Protein AF-A0A7W3JLX9-F1 (afdb_monomer)

pLDDT: mean 70.64, std 18.78, range [35.97, 92.62]

Structure (mmCIF, N/CA/C/O backbone):
data_AF-A0A7W3JLX9-F1
#
_entry.id   AF-A0A7W3JLX9-F1
#
loop_
_atom_site.group_PDB
_atom_site.id
_atom_site.type_symbol
_atom_site.label_atom_id
_atom_site.label_alt_id
_atom_site.label_comp_id
_atom_site.label_asym_id
_atom_site.label_entity_id
_atom_site.label_seq_id
_atom_site.pdbx_PDB_ins_code
_atom_site.Cartn_x
_atom_site.Cartn_y
_atom_site.Cartn_z
_atom_site.occupancy
_atom_site.B_iso_or_equiv
_atom_site.auth_seq_id
_atom_site.auth_comp_id
_atom_site.auth_asym_id
_atom_site.auth_atom_id
_atom_site.pdbx_PDB_model_num
ATOM 1 N N . MET A 1 1 ? -16.531 -46.033 -9.701 1.00 44.78 1 MET A N 1
ATOM 2 C CA . MET A 1 1 ? -15.899 -45.614 -8.432 1.00 44.78 1 MET A CA 1
ATOM 3 C C . MET A 1 1 ? -14.424 -45.360 -8.696 1.00 44.78 1 MET A C 1
ATOM 5 O O . MET A 1 1 ? -13.680 -46.322 -8.802 1.00 44.78 1 MET A O 1
ATOM 9 N N . SER A 1 2 ? -14.016 -44.097 -8.832 1.00 41.66 2 SER A N 1
ATOM 10 C CA . SER A 1 2 ? -12.606 -43.693 -8.756 1.00 41.66 2 SER A CA 1
ATOM 11 C C . SER A 1 2 ? -12.546 -42.277 -8.189 1.00 41.66 2 SER A C 1
ATOM 13 O O . SER A 1 2 ? -13.033 -41.328 -8.796 1.00 41.66 2 SER A O 1
ATOM 15 N N . THR A 1 3 ? -12.028 -42.191 -6.970 1.00 47.50 3 THR A N 1
ATOM 16 C CA . THR A 1 3 ? -11.810 -40.984 -6.175 1.00 47.50 3 THR A CA 1
ATOM 17 C C . THR A 1 3 ? -10.633 -40.203 -6.756 1.00 47.50 3 THR A C 1
ATOM 19 O O . THR A 1 3 ? -9.521 -40.722 -6.783 1.00 47.50 3 THR A O 1
ATOM 22 N N . MET A 1 4 ? -10.857 -38.966 -7.202 1.00 40.47 4 MET A N 1
ATOM 23 C CA . MET A 1 4 ? -9.783 -38.015 -7.508 1.00 40.47 4 MET A CA 1
ATOM 24 C C . MET A 1 4 ? -9.547 -37.167 -6.259 1.00 40.47 4 MET A C 1
ATOM 26 O O . MET A 1 4 ? -10.369 -36.332 -5.886 1.00 40.47 4 MET A O 1
ATOM 30 N N . ALA A 1 5 ? -8.451 -37.473 -5.574 1.00 45.06 5 ALA A N 1
ATOM 31 C CA . ALA A 1 5 ? -7.962 -36.770 -4.403 1.00 45.06 5 ALA A CA 1
ATOM 32 C C . ALA A 1 5 ? -7.170 -35.513 -4.803 1.00 45.06 5 ALA A C 1
ATOM 34 O O . ALA A 1 5 ? -6.448 -35.526 -5.796 1.00 45.06 5 ALA A O 1
ATOM 35 N N . GLY A 1 6 ? -7.231 -34.483 -3.954 1.00 39.34 6 GLY A N 1
ATOM 36 C CA . GLY A 1 6 ? -6.060 -33.643 -3.686 1.00 39.34 6 GLY A CA 1
ATOM 37 C C . GLY A 1 6 ? -5.971 -32.290 -4.389 1.00 39.34 6 GLY A C 1
ATOM 38 O O . GLY A 1 6 ? -4.941 -31.983 -4.976 1.00 39.34 6 GLY A O 1
ATOM 39 N N . GLY A 1 7 ? -6.989 -31.435 -4.261 1.00 39.97 7 GLY A N 1
ATOM 40 C CA . GLY A 1 7 ? -6.837 -29.988 -4.469 1.00 39.97 7 GLY A CA 1
ATOM 41 C C . GLY A 1 7 ? -6.128 -29.334 -3.278 1.00 39.97 7 GLY A C 1
ATOM 42 O O . GLY A 1 7 ? -6.767 -28.662 -2.476 1.00 39.97 7 GLY A O 1
ATOM 43 N N . GLY A 1 8 ? -4.828 -29.591 -3.117 1.00 35.97 8 GLY A N 1
ATOM 44 C CA . GLY A 1 8 ? -3.989 -28.935 -2.113 1.00 35.97 8 GLY A CA 1
ATOM 45 C C . GLY A 1 8 ? -3.571 -27.553 -2.602 1.00 35.97 8 GLY A C 1
ATOM 46 O O . GLY A 1 8 ? -2.613 -27.423 -3.357 1.00 35.97 8 GLY A O 1
ATOM 47 N N . THR A 1 9 ? -4.314 -26.522 -2.213 1.00 42.19 9 THR A N 1
ATOM 48 C CA . THR A 1 9 ? -3.990 -25.120 -2.488 1.00 42.19 9 THR A CA 1
ATOM 49 C C . THR A 1 9 ? -2.661 -24.719 -1.846 1.00 42.19 9 THR A C 1
ATOM 51 O O . THR A 1 9 ? -2.502 -24.767 -0.630 1.00 42.19 9 THR A O 1
ATOM 54 N N . ILE A 1 10 ? -1.726 -24.283 -2.686 1.00 47.75 10 ILE A N 1
ATOM 55 C CA . ILE A 1 10 ? -0.303 -24.010 -2.413 1.00 47.75 10 ILE A CA 1
ATOM 56 C C . ILE A 1 10 ? -0.074 -22.652 -1.706 1.00 47.75 10 ILE A C 1
ATOM 58 O O . ILE A 1 10 ? 1.007 -22.077 -1.782 1.00 47.75 10 ILE A O 1
ATOM 62 N N . TYR A 1 11 ? -1.088 -22.085 -1.045 1.00 42.81 11 TYR A N 1
ATOM 63 C CA . TYR A 1 11 ? -1.071 -20.669 -0.641 1.00 42.81 11 TYR A CA 1
ATOM 64 C C . TYR A 1 11 ? -0.446 -20.376 0.736 1.00 42.81 11 TYR A C 1
ATOM 66 O O . TYR A 1 11 ? -0.411 -19.213 1.136 1.00 42.81 11 TYR A O 1
ATOM 74 N N . ASP A 1 12 ? 0.056 -21.380 1.462 1.00 42.91 12 ASP A N 1
ATOM 75 C CA . ASP A 1 12 ? 0.421 -21.203 2.881 1.00 42.91 12 ASP A CA 1
ATOM 76 C C . ASP A 1 12 ? 1.922 -20.947 3.144 1.00 42.91 12 ASP A C 1
ATOM 78 O O . ASP A 1 12 ? 2.296 -20.395 4.174 1.00 42.91 12 ASP A O 1
ATOM 82 N N . THR A 1 13 ? 2.825 -21.266 2.211 1.00 42.56 13 THR A N 1
ATOM 83 C CA . THR A 1 13 ? 4.271 -21.305 2.529 1.00 42.56 13 THR A CA 1
ATOM 84 C C . THR A 1 13 ? 4.985 -19.944 2.516 1.00 42.56 13 THR A C 1
ATOM 86 O O . THR A 1 13 ? 6.048 -19.806 3.112 1.00 42.56 13 THR A O 1
ATOM 89 N N . VAL A 1 14 ? 4.414 -18.896 1.916 1.00 46.66 14 VAL A N 1
ATOM 90 C CA . VAL A 1 14 ? 5.095 -17.585 1.781 1.00 46.66 14 VAL A CA 1
ATOM 91 C C . VAL A 1 14 ? 4.909 -16.640 2.978 1.00 46.66 14 VAL A C 1
ATOM 93 O O . VAL A 1 14 ? 5.413 -15.517 2.965 1.00 46.66 14 VAL A O 1
ATOM 96 N N . GLN A 1 15 ? 4.192 -17.055 4.030 1.00 44.53 15 GLN A N 1
ATOM 97 C CA . GLN A 1 15 ? 3.964 -16.204 5.207 1.00 44.53 15 GLN A CA 1
ATOM 98 C C . GLN A 1 15 ? 5.181 -16.082 6.140 1.00 44.53 15 GLN A C 1
ATOM 100 O O . GLN A 1 15 ? 5.294 -15.077 6.842 1.00 44.53 15 GLN A O 1
ATOM 105 N N . SER A 1 16 ? 6.095 -17.057 6.160 1.00 42.56 16 SER A N 1
ATOM 106 C CA . SER A 1 16 ? 7.128 -17.124 7.206 1.00 42.56 16 SER A CA 1
ATOM 107 C C . SER A 1 16 ? 8.354 -16.235 6.974 1.00 42.56 16 SER A C 1
ATOM 109 O O . SER A 1 16 ? 8.995 -15.843 7.946 1.00 42.56 16 SER A O 1
ATOM 111 N N . GLU A 1 17 ? 8.681 -15.858 5.735 1.00 43.44 17 GLU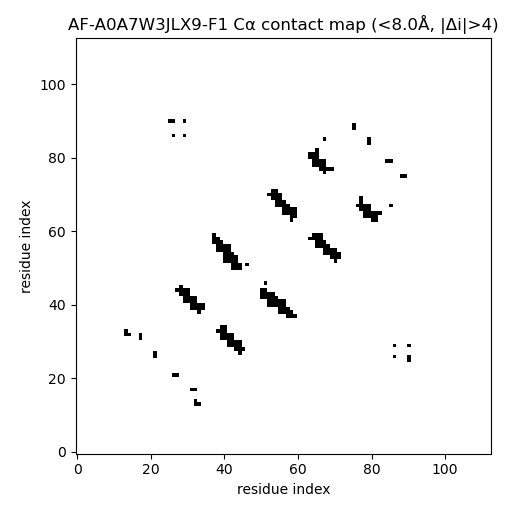 A N 1
ATOM 112 C CA . GLU A 1 17 ? 9.958 -15.173 5.456 1.00 43.44 17 GLU A CA 1
ATOM 113 C C . GLU A 1 17 ? 9.882 -13.638 5.529 1.00 43.44 17 GLU A C 1
ATOM 115 O O . GLU A 1 17 ? 10.876 -12.978 5.838 1.00 43.44 17 GLU A O 1
ATOM 120 N N . ASN A 1 18 ? 8.696 -13.040 5.371 1.00 44.50 18 ASN A N 1
ATOM 121 C CA . ASN A 1 18 ? 8.542 -11.578 5.439 1.00 44.50 18 ASN A CA 1
ATOM 122 C C . ASN A 1 18 ? 8.575 -11.006 6.867 1.00 44.50 18 ASN A C 1
ATOM 124 O O . ASN A 1 18 ? 8.661 -9.790 7.037 1.00 44.50 18 ASN A O 1
ATOM 128 N N . ALA A 1 19 ? 8.542 -11.851 7.902 1.00 46.97 19 ALA A N 1
ATOM 129 C CA . ALA A 1 19 ? 8.632 -11.402 9.291 1.00 46.97 19 ALA A CA 1
ATOM 130 C C . ALA A 1 19 ? 10.009 -10.797 9.640 1.00 46.97 19 ALA A C 1
ATOM 132 O O . ALA A 1 19 ? 10.104 -9.977 10.549 1.00 46.97 19 ALA A O 1
ATOM 133 N N . ALA A 1 20 ? 11.072 -11.147 8.906 1.00 43.31 20 ALA A N 1
ATOM 134 C CA . ALA A 1 20 ? 12.442 -10.765 9.256 1.00 43.31 20 ALA A CA 1
ATOM 135 C C . ALA A 1 20 ? 12.869 -9.355 8.792 1.00 43.31 20 ALA A C 1
ATOM 137 O O . ALA A 1 20 ? 13.895 -8.851 9.253 1.00 43.31 20 ALA A O 1
ATOM 138 N N . ARG A 1 21 ? 12.110 -8.695 7.902 1.00 47.34 21 ARG A N 1
ATOM 139 C CA . ARG A 1 21 ? 12.464 -7.364 7.354 1.00 47.34 21 ARG A CA 1
ATOM 140 C C . ARG A 1 21 ? 11.848 -6.175 8.100 1.00 47.34 21 ARG A C 1
ATOM 142 O O . ARG A 1 21 ? 12.228 -5.038 7.844 1.00 47.34 21 ARG A O 1
ATOM 149 N N . SER A 1 22 ? 10.951 -6.424 9.050 1.00 42.97 22 SER A N 1
ATOM 150 C CA . SER A 1 22 ? 10.265 -5.388 9.826 1.00 42.97 22 SER A CA 1
ATOM 151 C C . SER A 1 22 ? 11.098 -4.992 11.055 1.00 42.97 22 SER A C 1
ATOM 153 O O . SER A 1 22 ? 10.934 -5.543 12.140 1.00 42.97 22 SER A O 1
ATOM 155 N N . ARG A 1 23 ? 12.074 -4.086 10.885 1.00 42.31 23 ARG A N 1
ATOM 156 C CA . ARG A 1 23 ? 12.948 -3.595 11.979 1.00 42.31 23 ARG A CA 1
ATOM 157 C C . ARG A 1 23 ? 12.608 -2.192 12.505 1.00 42.31 23 ARG A C 1
ATOM 159 O O . ARG A 1 23 ? 13.376 -1.655 13.293 1.00 42.31 23 ARG A O 1
ATOM 166 N N . ASN A 1 24 ? 11.460 -1.622 12.136 1.00 44.41 24 ASN A N 1
ATOM 167 C CA . ASN A 1 24 ? 10.959 -0.361 12.698 1.00 44.41 24 ASN A CA 1
ATOM 168 C C . ASN A 1 24 ? 9.508 -0.534 13.168 1.00 44.41 24 ASN A C 1
ATOM 170 O O . ASN A 1 24 ? 8.649 -0.953 12.399 1.00 44.41 24 ASN A O 1
ATOM 174 N N . GLY A 1 25 ? 9.240 -0.220 14.439 1.00 40.34 25 GLY A N 1
ATOM 175 C CA . GLY A 1 25 ? 8.044 -0.595 15.214 1.00 40.34 25 GLY A CA 1
ATOM 176 C C . GLY A 1 25 ? 6.664 -0.100 14.741 1.00 40.34 25 GLY A C 1
ATOM 177 O O . GLY A 1 25 ? 5.695 -0.284 15.472 1.00 40.34 25 GLY A O 1
ATOM 178 N N . GLY A 1 26 ? 6.542 0.480 13.542 1.00 47.78 26 GLY A N 1
ATOM 179 C CA . GLY A 1 26 ? 5.264 0.724 12.848 1.00 47.78 26 GLY A CA 1
ATOM 180 C C . GLY A 1 26 ? 4.899 -0.368 11.826 1.00 47.78 26 GLY A C 1
ATOM 181 O O . GLY A 1 26 ? 3.725 -0.574 11.512 1.00 47.78 26 GLY A O 1
ATOM 182 N N . ALA A 1 27 ? 5.885 -1.147 11.373 1.00 53.38 27 ALA A N 1
ATOM 183 C CA . ALA A 1 27 ? 5.737 -2.214 10.381 1.00 53.38 27 ALA A CA 1
ATOM 184 C C . ALA A 1 27 ? 5.165 -3.529 10.958 1.00 53.38 27 ALA A C 1
ATOM 186 O O . ALA A 1 27 ? 5.194 -4.575 10.310 1.00 53.38 27 ALA A O 1
ATOM 187 N N . ASP A 1 28 ? 4.622 -3.485 12.178 1.00 64.81 28 ASP A N 1
ATOM 188 C CA . ASP A 1 28 ? 3.883 -4.602 12.775 1.00 64.81 28 ASP A CA 1
ATOM 189 C C . ASP A 1 28 ? 2.383 -4.552 12.446 1.00 64.81 28 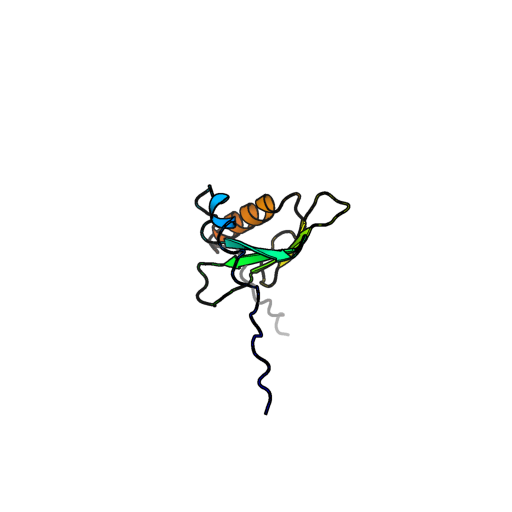ASP A C 1
ATOM 191 O O . ASP A 1 28 ? 1.688 -5.566 12.514 1.00 64.81 28 ASP A O 1
ATOM 195 N N . ARG A 1 29 ? 1.867 -3.373 12.063 1.00 80.62 29 ARG A N 1
ATOM 196 C CA . ARG A 1 29 ? 0.460 -3.195 11.681 1.00 80.62 29 ARG A CA 1
ATOM 197 C C . ARG A 1 29 ? 0.202 -3.625 10.243 1.00 80.62 29 ARG A C 1
ATOM 199 O O . ARG A 1 29 ? -0.749 -4.357 9.998 1.00 80.62 29 ARG A O 1
ATOM 206 N N . PHE A 1 30 ? 1.011 -3.165 9.299 1.00 85.69 30 PHE A N 1
ATOM 207 C CA . PHE A 1 30 ? 0.810 -3.465 7.885 1.00 85.69 30 PHE A CA 1
ATOM 208 C C . PHE A 1 30 ? 1.747 -4.583 7.455 1.00 85.69 30 PHE A C 1
ATOM 210 O O . PHE A 1 30 ? 2.946 -4.521 7.709 1.00 85.69 30 PHE A O 1
ATOM 217 N N . ALA A 1 31 ? 1.201 -5.609 6.808 1.00 85.00 31 ALA A N 1
ATOM 218 C CA . ALA A 1 31 ? 1.986 -6.722 6.297 1.00 85.00 31 ALA A CA 1
ATOM 219 C C . ALA A 1 31 ? 1.994 -6.714 4.774 1.00 85.00 31 ALA A C 1
ATOM 221 O O . ALA A 1 31 ? 0.941 -6.603 4.145 1.00 85.00 31 ALA A O 1
ATOM 222 N N . LEU A 1 32 ? 3.178 -6.912 4.202 1.00 87.00 32 LEU A N 1
ATOM 223 C CA . LEU A 1 32 ? 3.343 -7.146 2.778 1.00 87.00 32 LEU A CA 1
ATOM 224 C C . LEU A 1 32 ? 3.234 -8.650 2.490 1.00 87.00 32 LEU A C 1
ATOM 226 O O . LEU A 1 32 ? 3.974 -9.464 3.052 1.00 87.00 32 LEU A O 1
ATOM 230 N N . ARG A 1 33 ? 2.310 -9.032 1.612 1.00 87.62 33 ARG A N 1
ATOM 231 C CA . ARG A 1 33 ? 2.129 -10.410 1.146 1.00 87.62 33 ARG A CA 1
ATOM 232 C C . ARG A 1 33 ? 2.402 -10.478 -0.344 1.00 87.62 33 ARG A C 1
ATOM 234 O O . ARG A 1 33 ? 1.728 -9.805 -1.120 1.00 87.62 33 ARG A O 1
ATOM 241 N N . ARG A 1 34 ? 3.368 -11.305 -0.736 1.00 86.94 34 ARG A N 1
ATOM 242 C CA . ARG A 1 34 ? 3.639 -11.575 -2.147 1.00 86.94 34 ARG A CA 1
ATOM 243 C C . ARG A 1 34 ? 2.488 -12.384 -2.734 1.00 86.94 34 ARG A C 1
ATOM 245 O O . ARG A 1 34 ? 2.067 -13.361 -2.116 1.00 86.94 34 ARG A O 1
ATOM 252 N N . VAL A 1 35 ? 1.974 -11.947 -3.879 1.00 87.06 35 VAL A N 1
ATOM 253 C CA . VAL A 1 35 ? 0.912 -12.648 -4.614 1.00 87.06 35 VAL A CA 1
ATOM 254 C C . VAL A 1 35 ? 1.537 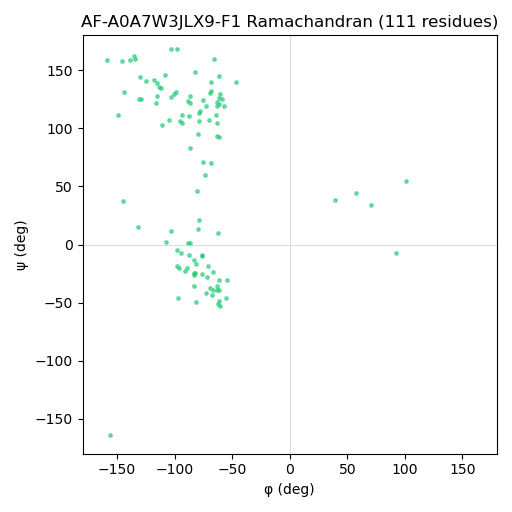-13.495 -5.719 1.00 87.06 35 VAL A C 1
ATOM 256 O O . VAL A 1 35 ? 1.223 -14.678 -5.820 1.00 87.06 35 VAL A O 1
ATOM 259 N N . ASP A 1 36 ? 2.471 -12.916 -6.475 1.00 86.94 36 ASP A N 1
ATOM 260 C CA . ASP A 1 36 ? 3.223 -13.579 -7.543 1.00 86.94 36 ASP A CA 1
ATOM 261 C C . ASP A 1 36 ? 4.578 -12.869 -7.802 1.00 86.94 36 ASP A C 1
ATOM 263 O O . ASP A 1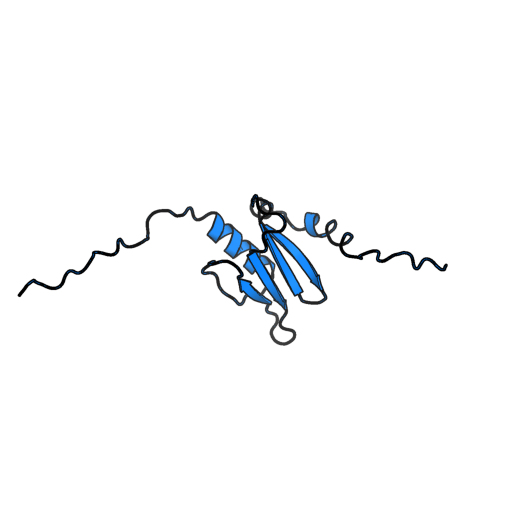 36 ? 5.085 -12.110 -6.962 1.00 86.94 36 ASP A O 1
ATOM 267 N N . ASP A 1 37 ? 5.207 -13.151 -8.944 1.00 83.81 37 ASP A N 1
ATOM 268 C CA . ASP A 1 37 ? 6.409 -12.453 -9.390 1.00 83.81 37 ASP A CA 1
ATOM 269 C C . ASP A 1 37 ? 6.096 -11.009 -9.812 1.00 83.81 37 ASP A C 1
ATOM 271 O O . ASP A 1 37 ? 5.524 -10.750 -10.868 1.00 83.81 37 ASP A O 1
ATOM 275 N N . GLY A 1 38 ? 6.510 -10.059 -8.970 1.00 84.44 38 GLY A N 1
ATOM 276 C CA . GLY A 1 38 ? 6.335 -8.626 -9.201 1.00 84.44 38 GLY A CA 1
ATOM 277 C C . GLY A 1 38 ? 5.055 -8.048 -8.596 1.00 84.44 38 GLY A C 1
ATOM 278 O O . GLY A 1 38 ? 4.914 -6.827 -8.574 1.00 84.44 38 GLY A O 1
ATOM 279 N N . HIS A 1 39 ? 4.148 -8.870 -8.051 1.00 88.62 39 HIS A N 1
ATOM 280 C CA . HIS A 1 39 ? 2.936 -8.375 -7.395 1.00 88.62 39 HIS A CA 1
ATOM 281 C C . HIS A 1 39 ? 2.879 -8.678 -5.900 1.00 88.62 39 HIS A C 1
ATOM 283 O O . HIS A 1 39 ? 3.174 -9.775 -5.409 1.00 88.62 39 HIS A O 1
ATOM 289 N N . TRP A 1 40 ? 2.408 -7.677 -5.164 1.00 91.38 40 TRP A N 1
ATOM 290 C CA . TRP A 1 40 ? 2.291 -7.697 -3.715 1.00 91.38 40 TRP A CA 1
ATOM 291 C C . TRP A 1 40 ? 0.929 -7.164 -3.274 1.00 91.38 40 TRP A C 1
ATOM 293 O O . TRP A 1 40 ? 0.241 -6.453 -3.999 1.00 91.38 40 TRP A O 1
ATOM 303 N N . SER A 1 41 ? 0.530 -7.497 -2.055 1.00 90.31 41 SER A N 1
ATOM 304 C CA . SER A 1 41 ? -0.657 -6.958 -1.397 1.00 90.31 41 SER A CA 1
ATOM 305 C C . SER A 1 41 ? -0.298 -6.468 -0.001 1.00 90.31 41 SER A C 1
ATOM 307 O O . SER A 1 41 ? 0.553 -7.053 0.673 1.00 90.31 41 SER A O 1
ATOM 309 N N . ILE A 1 42 ? -0.935 -5.382 0.430 1.00 89.88 42 ILE A N 1
ATOM 310 C CA . ILE A 1 42 ? -0.810 -4.846 1.785 1.00 89.88 42 ILE A CA 1
ATOM 311 C C . ILE A 1 42 ? -2.060 -5.224 2.570 1.00 89.88 42 ILE A C 1
ATOM 313 O O . ILE A 1 42 ? -3.173 -4.913 2.146 1.00 89.88 42 ILE A O 1
ATOM 317 N N . VAL A 1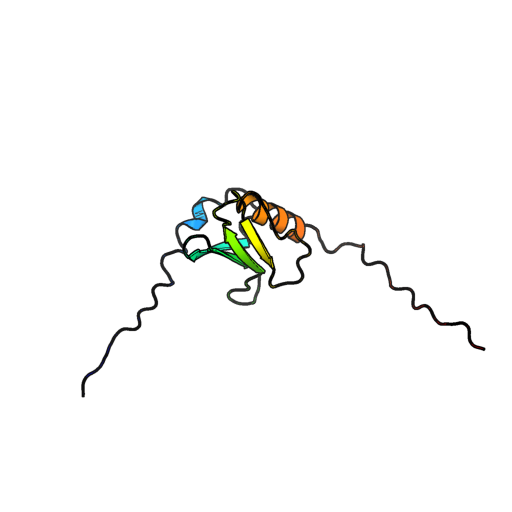 43 ? -1.872 -5.836 3.737 1.00 88.31 43 VAL A N 1
ATOM 318 C CA . VAL A 1 43 ? -2.954 -6.170 4.675 1.00 88.31 43 VAL A CA 1
ATOM 319 C C . VAL A 1 43 ? -2.780 -5.454 6.013 1.00 88.31 43 VAL A C 1
ATOM 321 O O . VAL A 1 43 ? -1.660 -5.346 6.515 1.00 88.31 43 VAL A O 1
ATOM 324 N N . ASP A 1 44 ? -3.882 -4.990 6.610 1.00 85.62 44 ASP A N 1
ATOM 325 C CA . ASP A 1 44 ? -3.886 -4.435 7.974 1.00 85.62 44 ASP A CA 1
ATOM 326 C C . ASP A 1 44 ? -4.099 -5.548 9.009 1.00 85.62 44 ASP A C 1
ATOM 328 O O . ASP A 1 44 ? -5.188 -6.107 9.138 1.00 85.62 44 ASP A O 1
ATOM 332 N N . ARG A 1 45 ? -3.062 -5.854 9.791 1.00 82.69 45 ARG A N 1
ATOM 333 C CA . ARG A 1 45 ? -3.094 -6.846 10.877 1.00 82.69 45 ARG A CA 1
ATOM 334 C C . ARG A 1 45 ? -3.905 -6.391 12.087 1.00 82.69 45 ARG A C 1
ATOM 336 O 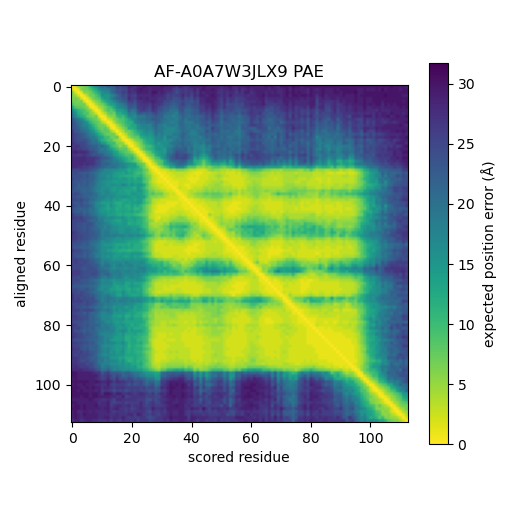O . ARG A 1 45 ? -4.275 -7.228 12.904 1.00 82.69 45 ARG A O 1
ATOM 343 N N . LYS A 1 46 ? -4.165 -5.088 12.238 1.00 81.38 46 LYS A N 1
ATOM 344 C CA . LYS A 1 46 ? -5.032 -4.563 13.304 1.00 81.38 46 LYS A CA 1
ATOM 345 C C . LYS A 1 46 ? -6.507 -4.542 12.906 1.00 81.38 46 LYS A C 1
ATOM 347 O O . LYS A 1 46 ? -7.345 -4.278 13.769 1.00 81.38 46 LYS A O 1
ATOM 352 N N . SER A 1 47 ? -6.837 -4.796 11.639 1.00 77.56 47 SER A N 1
ATOM 353 C CA . SER A 1 47 ? -8.230 -4.854 11.209 1.00 77.56 47 SER A CA 1
ATOM 354 C C . SER A 1 47 ? -8.925 -6.076 11.809 1.00 77.56 47 SER A C 1
ATOM 356 O O . SER A 1 47 ? -8.359 -7.164 11.889 1.00 77.56 47 SER A O 1
ATOM 358 N N . GLN A 1 48 ? -10.174 -5.896 12.239 1.00 75.19 48 GLN A N 1
ATOM 359 C CA . GLN A 1 48 ? -11.027 -7.003 12.689 1.00 75.19 48 GLN A CA 1
ATOM 360 C C . GLN A 1 48 ? -11.583 -7.815 11.510 1.00 75.19 48 GLN A C 1
ATOM 362 O O . GLN A 1 48 ? -12.175 -8.876 11.709 1.00 75.19 48 GLN A O 1
ATOM 367 N N . VAL A 1 49 ? -11.401 -7.321 10.282 1.00 75.44 49 VAL A N 1
ATOM 368 C CA . VAL A 1 49 ? -11.778 -8.016 9.056 1.00 75.44 49 VAL A CA 1
ATOM 369 C C . VAL A 1 49 ? -10.627 -8.928 8.641 1.00 75.44 49 VAL A C 1
ATOM 371 O O . VAL A 1 49 ? -9.498 -8.485 8.427 1.00 75.44 49 VAL A O 1
ATOM 374 N N . ALA A 1 50 ? -10.910 -10.225 8.529 1.00 69.38 50 ALA A N 1
ATOM 375 C CA . ALA A 1 50 ? -9.919 -11.196 8.088 1.00 69.38 50 ALA A CA 1
ATOM 376 C C . ALA A 1 50 ? -9.439 -10.862 6.667 1.00 69.38 50 ALA A C 1
ATOM 378 O O . ALA A 1 50 ? -10.249 -10.780 5.746 1.00 69.38 50 ALA A O 1
ATOM 379 N N . ASN A 1 51 ? -8.121 -10.733 6.490 1.00 68.00 51 ASN A N 1
ATOM 380 C CA . ASN A 1 51 ? -7.489 -10.364 5.218 1.00 68.00 51 ASN A CA 1
ATOM 381 C C . ASN A 1 51 ? -7.984 -9.021 4.656 1.00 68.00 51 ASN A C 1
ATOM 383 O O . ASN A 1 51 ? -8.256 -8.923 3.463 1.00 68.00 51 ASN A O 1
ATOM 387 N N . ASP A 1 52 ? -8.099 -7.994 5.499 1.00 81.50 52 ASP A N 1
ATOM 388 C CA . ASP A 1 52 ? -8.404 -6.636 5.045 1.00 81.50 52 ASP A CA 1
ATOM 389 C C . ASP A 1 52 ? -7.282 -6.095 4.144 1.00 81.50 52 ASP A C 1
ATOM 391 O O . ASP A 1 52 ? -6.252 -5.601 4.619 1.00 81.50 52 ASP A O 1
ATOM 395 N N . VAL A 1 53 ? -7.449 -6.277 2.831 1.00 85.75 53 VAL A N 1
ATOM 396 C CA . VAL A 1 53 ? -6.498 -5.823 1.817 1.00 85.75 53 VAL A CA 1
ATOM 397 C C . VAL A 1 53 ? -6.679 -4.327 1.612 1.00 85.75 53 VAL A C 1
ATOM 399 O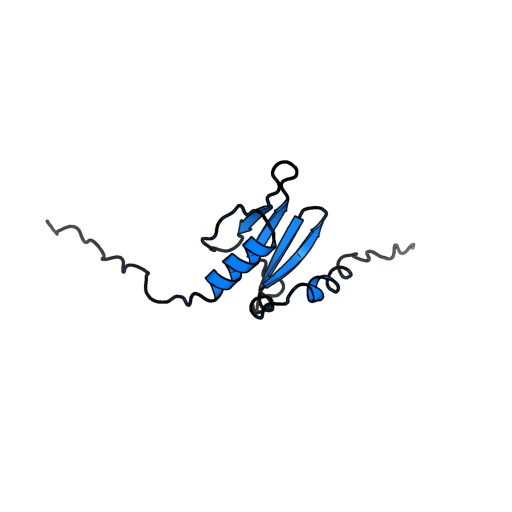 O . VAL A 1 53 ? -7.696 -3.861 1.099 1.00 85.75 53 VAL A O 1
ATOM 402 N N . LEU A 1 54 ? -5.650 -3.567 1.969 1.00 87.31 54 LEU A N 1
ATOM 403 C CA . LEU A 1 54 ? -5.630 -2.120 1.798 1.00 87.31 54 LEU A CA 1
ATOM 404 C C . LEU A 1 54 ? -5.207 -1.709 0.394 1.00 87.31 54 LEU A C 1
ATOM 406 O O . LEU A 1 54 ? -5.715 -0.712 -0.124 1.00 87.31 54 LEU A O 1
ATOM 410 N N . ALA A 1 55 ? -4.280 -2.450 -0.211 1.00 90.44 55 ALA A N 1
ATOM 411 C CA . ALA A 1 55 ? -3.766 -2.151 -1.538 1.00 90.44 55 ALA A CA 1
ATOM 412 C C . ALA A 1 55 ? -3.129 -3.361 -2.219 1.00 90.44 55 ALA A C 1
ATOM 414 O O . ALA A 1 55 ? -2.654 -4.286 -1.558 1.00 90.44 55 ALA A O 1
ATOM 415 N N . TYR A 1 56 ? -3.054 -3.279 -3.543 1.00 90.31 56 TYR A N 1
ATOM 416 C CA . TYR A 1 56 ? -2.220 -4.126 -4.389 1.00 90.31 56 TYR A CA 1
ATOM 417 C C . TYR A 1 56 ? -1.061 -3.309 -4.943 1.00 90.31 56 TYR A C 1
ATOM 419 O O . TYR A 1 56 ? -1.220 -2.124 -5.226 1.00 90.31 56 TYR A O 1
ATOM 427 N N . ILE A 1 57 ? 0.095 -3.935 -5.105 1.00 92.00 57 ILE A N 1
ATOM 428 C CA . ILE A 1 57 ? 1.297 -3.317 -5.647 1.00 92.00 57 ILE A CA 1
ATOM 429 C C . ILE A 1 57 ? 1.783 -4.149 -6.824 1.00 92.00 57 ILE A C 1
ATOM 431 O O . ILE A 1 57 ? 1.744 -5.377 -6.769 1.00 92.00 57 ILE A O 1
ATOM 435 N N . SER A 1 58 ? 2.247 -3.478 -7.867 1.00 91.38 58 SER A N 1
ATOM 436 C CA . SER A 1 58 ? 2.820 -4.087 -9.063 1.00 91.38 58 SER A CA 1
ATOM 437 C C . SER A 1 58 ? 4.148 -3.407 -9.371 1.00 91.38 58 SER A C 1
ATOM 439 O O . SER A 1 58 ? 4.212 -2.180 -9.470 1.00 91.38 58 SER A O 1
ATOM 441 N N . GLU A 1 59 ? 5.211 -4.190 -9.488 1.00 87.12 59 GLU A N 1
ATOM 442 C CA . GLU A 1 59 ? 6.510 -3.728 -9.969 1.00 87.12 59 GLU A CA 1
ATOM 443 C C . GLU A 1 59 ? 6.398 -3.374 -11.455 1.00 87.12 59 GLU A C 1
ATOM 445 O O . GLU A 1 59 ? 5.837 -4.126 -12.255 1.00 87.12 59 GLU A O 1
ATOM 450 N N . VAL A 1 60 ? 6.904 -2.201 -11.828 1.00 80.31 60 VAL A N 1
ATOM 451 C CA . VAL A 1 60 ? 6.956 -1.762 -13.221 1.00 80.31 60 VAL A CA 1
ATOM 452 C C . VAL A 1 60 ? 8.333 -2.121 -13.759 1.00 80.31 60 VAL A C 1
ATOM 454 O O . VAL A 1 60 ? 9.321 -1.483 -13.401 1.00 80.31 60 VAL A O 1
ATOM 457 N N . ALA A 1 61 ? 8.387 -3.151 -14.606 1.00 73.81 61 ALA A N 1
ATOM 458 C CA . ALA A 1 61 ? 9.633 -3.751 -15.086 1.00 73.81 61 ALA A CA 1
ATOM 459 C C . ALA A 1 61 ? 10.611 -2.750 -15.735 1.00 73.81 61 ALA A C 1
ATOM 461 O O . ALA A 1 61 ? 11.819 -2.940 -15.645 1.00 73.81 61 ALA A O 1
ATOM 462 N N . ASP A 1 62 ? 10.097 -1.685 -16.355 1.00 75.88 62 ASP A N 1
ATOM 463 C CA . ASP A 1 62 ? 10.898 -0.724 -17.122 1.00 75.88 62 ASP A CA 1
ATOM 464 C C . ASP A 1 62 ? 11.274 0.552 -16.350 1.00 75.88 62 ASP A C 1
ATOM 466 O O . ASP A 1 62 ? 11.973 1.409 -16.890 1.00 75.88 62 ASP A O 1
ATOM 470 N N . GLU A 1 63 ? 10.787 0.736 -15.117 1.00 72.44 63 GLU A N 1
ATOM 471 C CA . GLU A 1 63 ? 10.822 2.053 -14.466 1.00 72.44 63 GLU A CA 1
ATOM 472 C C . GLU A 1 63 ? 11.366 2.057 -13.028 1.00 72.44 63 GLU A C 1
ATOM 474 O O . GLU A 1 63 ? 11.129 3.043 -12.326 1.00 72.44 63 GLU A O 1
ATOM 479 N N . ASP A 1 64 ? 12.038 0.988 -12.573 1.00 82.19 64 ASP A N 1
ATOM 480 C CA . ASP A 1 64 ? 12.595 0.835 -11.207 1.00 82.19 64 ASP A CA 1
ATOM 481 C C . ASP A 1 64 ? 11.658 1.394 -10.116 1.00 82.19 64 ASP A C 1
ATOM 483 O O . ASP A 1 64 ? 12.061 2.083 -9.178 1.00 82.19 64 ASP A O 1
ATOM 487 N N . SER A 1 65 ? 10.355 1.184 -10.304 1.00 87.94 65 SER A N 1
ATOM 488 C CA . SER A 1 65 ? 9.313 1.781 -9.483 1.00 87.94 65 SER A CA 1
ATOM 489 C C . SER A 1 65 ? 8.151 0.824 -9.327 1.00 87.94 65 SER A C 1
ATOM 491 O O . SER A 1 65 ? 7.936 -0.097 -10.116 1.00 87.94 65 SER A O 1
ATOM 493 N N . VAL A 1 66 ? 7.389 1.049 -8.268 1.00 89.81 66 VAL A N 1
ATOM 494 C CA . VAL A 1 66 ? 6.228 0.248 -7.919 1.00 89.81 66 VAL A CA 1
ATOM 495 C C . VAL A 1 66 ? 4.971 1.089 -8.048 1.00 89.81 66 VAL A C 1
ATOM 497 O O . VAL A 1 66 ? 4.917 2.243 -7.611 1.00 89.81 66 VAL A O 1
ATOM 500 N N . THR A 1 67 ? 3.946 0.502 -8.653 1.00 91.50 67 THR A N 1
ATOM 501 C CA . THR A 1 67 ? 2.614 1.091 -8.761 1.00 91.50 67 THR A CA 1
ATOM 502 C C . THR A 1 67 ? 1.721 0.505 -7.683 1.00 91.50 67 THR A C 1
ATOM 504 O O . THR A 1 67 ? 1.659 -0.708 -7.523 1.00 91.50 67 THR A O 1
ATOM 507 N N . VAL A 1 68 ? 1.009 1.357 -6.955 1.00 92.62 68 VAL A N 1
ATOM 508 C CA . VAL A 1 68 ? 0.136 0.990 -5.840 1.00 92.62 68 VAL A CA 1
ATOM 509 C C . VAL A 1 68 ? -1.308 1.322 -6.191 1.00 92.62 68 VAL A C 1
ATOM 511 O O . VAL A 1 68 ? -1.636 2.453 -6.548 1.00 92.62 68 VAL A O 1
ATOM 514 N N . SER A 1 69 ? -2.181 0.334 -6.043 1.00 91.75 69 SER A N 1
ATOM 515 C CA . SER A 1 69 ? -3.626 0.437 -6.214 1.00 91.75 69 SER A CA 1
ATOM 516 C C . SER A 1 69 ? -4.319 0.296 -4.861 1.00 91.75 69 SER A C 1
ATOM 518 O O . SER A 1 69 ? -4.456 -0.809 -4.335 1.00 91.75 69 SER A O 1
ATOM 520 N N . TRP A 1 70 ? -4.762 1.418 -4.294 1.00 89.56 70 TRP A N 1
ATOM 521 C CA . TRP A 1 70 ? -5.463 1.462 -3.008 1.00 89.56 70 TRP A CA 1
ATOM 522 C C . TRP A 1 70 ? -6.912 0.974 -3.144 1.00 89.56 70 TRP A C 1
ATOM 524 O O . TRP A 1 70 ? -7.685 1.500 -3.942 1.00 89.56 70 TRP A O 1
ATOM 534 N N . CYS A 1 71 ? -7.290 -0.026 -2.348 1.00 82.69 71 CYS A N 1
ATOM 535 C CA . CYS A 1 71 ? -8.651 -0.572 -2.296 1.00 82.69 71 CYS A CA 1
ATOM 536 C C . CYS A 1 71 ? -9.569 0.251 -1.379 1.00 82.69 71 CYS A C 1
ATOM 538 O O . CYS A 1 71 ? -10.786 0.283 -1.563 1.00 82.69 71 CYS A O 1
ATOM 540 N N . SER A 1 72 ? -8.990 0.934 -0.392 1.00 71.56 72 SER A N 1
ATOM 541 C CA . SER A 1 72 ? -9.689 1.837 0.521 1.00 71.56 72 SER A CA 1
ATOM 542 C C . SER A 1 72 ? -9.439 3.305 0.151 1.00 71.56 72 SER A C 1
ATOM 544 O O . SER A 1 72 ? -8.591 3.623 -0.681 1.00 71.56 72 SER A O 1
ATOM 546 N N . ARG A 1 73 ? -10.202 4.238 0.746 1.00 71.19 73 ARG A N 1
ATOM 547 C CA . ARG A 1 73 ? -10.058 5.693 0.518 1.00 71.19 73 ARG A CA 1
ATOM 548 C C . ARG A 1 73 ? -8.810 6.254 1.210 1.00 71.19 73 ARG A C 1
ATOM 550 O O . ARG A 1 73 ? -8.911 7.117 2.080 1.00 71.19 73 ARG A O 1
ATOM 557 N N . VAL A 1 74 ? -7.650 5.742 0.833 1.00 78.25 74 VAL A N 1
ATOM 558 C CA . VAL A 1 74 ? -6.340 6.176 1.303 1.00 78.25 74 VAL A CA 1
ATOM 559 C C . VAL A 1 74 ? -5.828 7.215 0.302 1.00 78.25 74 VAL A C 1
ATOM 561 O O . VAL A 1 74 ? -5.576 6.871 -0.851 1.00 78.25 74 VAL A O 1
ATOM 564 N N . PRO A 1 75 ? -5.720 8.502 0.680 1.00 81.25 75 PRO A N 1
ATOM 565 C CA . PRO A 1 75 ? -5.292 9.574 -0.216 1.00 81.25 75 PRO A CA 1
ATOM 566 C C . PRO A 1 75 ? -3.759 9.612 -0.358 1.00 81.25 75 PRO A C 1
ATOM 568 O O . PRO A 1 75 ? -3.149 10.671 -0.222 1.00 81.25 75 PRO A O 1
ATOM 571 N N . LEU A 1 76 ? -3.136 8.453 -0.571 1.00 87.12 76 LEU A N 1
ATOM 572 C CA . LEU A 1 76 ? -1.695 8.318 -0.770 1.00 87.12 76 LEU A CA 1
ATOM 573 C C . LEU A 1 76 ? -1.353 8.235 -2.256 1.00 87.12 76 LEU A C 1
ATOM 575 O O . LEU A 1 76 ? -2.227 8.104 -3.118 1.00 87.12 76 LEU A O 1
ATOM 579 N N . ARG A 1 77 ? -0.061 8.355 -2.562 1.00 88.44 77 ARG A N 1
ATOM 580 C CA . ARG A 1 77 ? 0.435 8.285 -3.938 1.00 88.44 77 ARG A CA 1
ATOM 581 C C . ARG A 1 77 ? 0.200 6.882 -4.493 1.00 88.44 77 ARG A C 1
ATOM 583 O O . ARG A 1 77 ? 0.021 5.920 -3.754 1.00 88.44 77 ARG A O 1
ATOM 590 N N . THR A 1 78 ? 0.198 6.761 -5.811 1.00 90.31 78 THR A N 1
ATOM 591 C CA . THR A 1 78 ? 0.042 5.474 -6.504 1.00 90.31 78 THR A CA 1
ATOM 592 C C . THR A 1 78 ? 1.339 5.000 -7.143 1.00 90.31 78 THR A C 1
ATOM 594 O O . THR A 1 78 ? 1.342 3.970 -7.802 1.00 90.31 78 THR A O 1
ATOM 597 N N . ARG A 1 79 ? 2.444 5.733 -6.976 1.00 90.25 79 ARG A N 1
ATOM 598 C CA . ARG A 1 79 ? 3.740 5.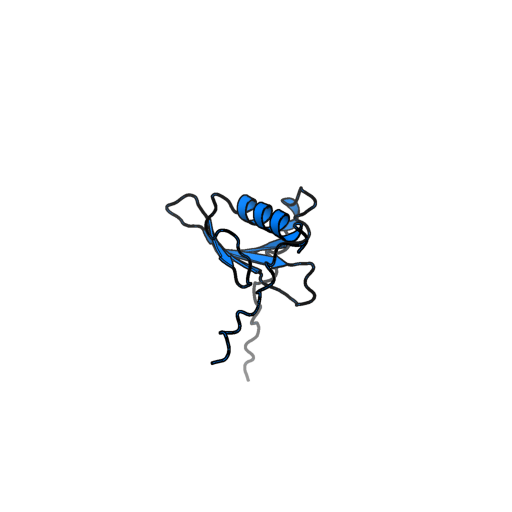380 -7.551 1.00 90.25 79 ARG A CA 1
ATOM 599 C C . ARG A 1 79 ? 4.869 5.743 -6.599 1.00 90.25 79 ARG A C 1
ATOM 601 O O . ARG A 1 79 ? 4.905 6.865 -6.091 1.00 90.25 79 ARG A O 1
ATOM 608 N N . TYR A 1 80 ? 5.763 4.790 -6.375 1.00 90.06 80 TYR A N 1
ATOM 609 C CA . TYR A 1 80 ? 6.877 4.884 -5.434 1.00 90.06 80 TYR A CA 1
ATOM 610 C C . TYR A 1 80 ? 8.134 4.268 -6.046 1.00 90.06 80 TYR A C 1
ATOM 612 O O . TYR A 1 80 ? 8.032 3.472 -6.975 1.00 90.06 80 TYR A O 1
ATOM 620 N N . ALA A 1 81 ? 9.310 4.631 -5.537 1.00 89.12 81 ALA A N 1
ATOM 621 C CA . ALA A 1 81 ? 10.561 4.020 -5.981 1.00 89.12 81 ALA A CA 1
ATOM 622 C C . ALA A 1 81 ? 10.683 2.585 -5.449 1.00 89.12 81 ALA A C 1
ATOM 624 O O . ALA A 1 81 ? 11.058 1.677 -6.179 1.00 89.12 81 ALA A O 1
ATOM 625 N N . THR A 1 82 ? 10.306 2.357 -4.189 1.00 87.00 82 THR A N 1
ATOM 626 C CA . THR A 1 82 ? 10.430 1.045 -3.551 1.00 87.00 82 THR A CA 1
ATOM 627 C C . THR A 1 82 ? 9.186 0.657 -2.759 1.00 87.00 82 THR A C 1
ATOM 629 O O . THR A 1 82 ? 8.365 1.497 -2.395 1.00 87.00 82 THR A O 1
ATOM 632 N N . LEU A 1 83 ? 9.060 -0.638 -2.451 1.00 85.12 83 LEU A N 1
ATOM 633 C CA . LEU A 1 83 ? 8.017 -1.166 -1.561 1.00 85.12 83 LEU A CA 1
ATOM 634 C C . LEU A 1 83 ? 8.105 -0.589 -0.138 1.00 85.12 83 LEU A C 1
ATOM 636 O O . LEU A 1 83 ? 7.084 -0.448 0.531 1.00 85.12 83 LEU A O 1
ATOM 640 N N . ASP A 1 84 ? 9.314 -0.258 0.319 1.00 85.62 84 ASP A N 1
ATOM 641 C CA . ASP A 1 84 ? 9.552 0.290 1.657 1.00 85.62 84 ASP A CA 1
ATOM 642 C C . ASP A 1 84 ? 8.999 1.716 1.785 1.00 85.62 84 ASP A C 1
ATOM 644 O O . ASP A 1 84 ? 8.368 2.051 2.790 1.00 85.62 84 ASP A O 1
ATOM 648 N N . ASP A 1 85 ? 9.112 2.515 0.717 1.00 86.94 85 ASP A N 1
ATOM 649 C CA . ASP A 1 85 ? 8.522 3.856 0.655 1.00 86.94 85 ASP A CA 1
ATOM 650 C C . ASP A 1 85 ? 6.992 3.805 0.783 1.00 86.94 85 ASP A C 1
ATOM 652 O O . ASP A 1 85 ? 6.397 4.639 1.466 1.00 86.94 85 ASP A O 1
ATOM 656 N N . VAL A 1 86 ? 6.351 2.801 0.166 1.00 88.81 86 VAL A N 1
ATOM 657 C CA . VAL A 1 86 ? 4.895 2.587 0.266 1.00 88.81 86 VAL A CA 1
ATOM 658 C C . VAL A 1 86 ? 4.492 2.327 1.715 1.00 88.81 86 VAL A C 1
ATOM 660 O O . VAL A 1 86 ? 3.537 2.921 2.215 1.00 88.81 86 VAL A O 1
ATOM 663 N N . LEU A 1 87 ? 5.206 1.421 2.391 1.00 87.38 87 LEU A N 1
ATOM 664 C CA . LEU A 1 87 ? 4.910 1.051 3.775 1.00 87.38 87 LEU A CA 1
ATOM 665 C C . LEU A 1 87 ? 5.172 2.214 4.731 1.00 87.38 87 LEU A C 1
ATOM 667 O O . LEU A 1 87 ? 4.374 2.434 5.638 1.00 87.38 87 LEU A O 1
ATOM 671 N N . THR A 1 88 ? 6.242 2.975 4.508 1.00 86.19 88 THR A N 1
ATOM 672 C CA . THR A 1 88 ? 6.595 4.143 5.322 1.00 86.19 88 THR A CA 1
ATOM 673 C C . THR A 1 88 ? 5.512 5.218 5.239 1.00 86.19 88 THR A C 1
ATOM 675 O O . THR A 1 88 ? 4.980 5.627 6.270 1.00 86.19 88 THR A O 1
ATOM 678 N N . ASP A 1 89 ? 5.099 5.606 4.029 1.00 86.69 89 ASP A N 1
ATOM 679 C CA . ASP A 1 89 ? 4.044 6.610 3.808 1.00 86.69 89 ASP A CA 1
ATOM 680 C C . ASP A 1 89 ? 2.687 6.139 4.373 1.00 86.69 89 ASP A C 1
ATOM 682 O O . ASP A 1 89 ? 1.928 6.914 4.962 1.00 86.69 89 ASP A O 1
ATOM 686 N N . LEU A 1 90 ? 2.400 4.834 4.280 1.00 86.31 90 LEU A N 1
ATOM 687 C CA . LEU A 1 90 ? 1.200 4.234 4.865 1.00 86.31 90 LEU A CA 1
ATOM 688 C C . LEU A 1 90 ? 1.211 4.249 6.399 1.00 86.31 90 LEU A C 1
ATOM 690 O O . LEU A 1 90 ? 0.184 4.561 7.010 1.00 86.31 90 LEU A O 1
ATOM 694 N N . VAL A 1 91 ? 2.344 3.923 7.027 1.00 85.69 91 VAL A N 1
ATOM 695 C CA . VAL A 1 91 ? 2.514 4.004 8.484 1.00 85.69 91 VAL A CA 1
ATOM 696 C C . VAL A 1 91 ? 2.308 5.439 8.942 1.00 85.69 91 VAL A C 1
ATOM 698 O O . VAL A 1 91 ? 1.419 5.671 9.764 1.00 85.69 91 VAL A O 1
ATOM 701 N N . GLU A 1 92 ? 3.022 6.395 8.346 1.00 85.38 92 GLU A N 1
ATOM 702 C CA . GLU A 1 92 ? 2.898 7.815 8.679 1.00 85.38 92 GLU A CA 1
ATOM 703 C C . GLU A 1 92 ? 1.457 8.311 8.543 1.00 85.38 92 GLU A C 1
ATOM 705 O O . GLU A 1 92 ? 0.934 8.986 9.432 1.00 85.38 92 GLU A O 1
ATOM 710 N N . TRP A 1 93 ? 0.778 7.965 7.449 1.00 84.62 93 TRP A N 1
ATOM 711 C CA . TRP A 1 93 ? -0.620 8.330 7.248 1.00 84.62 93 TRP A CA 1
ATOM 712 C C . TRP A 1 93 ? -1.547 7.706 8.291 1.00 84.62 93 TRP A C 1
ATOM 714 O O . TRP A 1 93 ? -2.470 8.368 8.761 1.00 84.62 93 TRP A O 1
ATOM 724 N N . SER A 1 94 ? -1.306 6.454 8.679 1.00 80.19 94 SER A N 1
ATOM 725 C CA . SER A 1 94 ? -2.127 5.764 9.676 1.00 80.19 94 SER A CA 1
ATOM 726 C C . SER A 1 94 ? -1.929 6.294 11.098 1.00 80.19 94 SER A C 1
ATOM 728 O O . SER A 1 94 ? -2.844 6.212 11.920 1.00 80.19 94 SER A O 1
ATOM 730 N N . GLU A 1 95 ? -0.739 6.824 11.387 1.00 82.00 95 GLU A N 1
ATOM 731 C CA . GLU A 1 95 ? -0.368 7.427 12.667 1.00 82.00 95 GLU A CA 1
ATOM 732 C C . GLU A 1 95 ? -0.815 8.884 12.772 1.00 82.00 95 GLU A C 1
ATOM 734 O O . GLU A 1 95 ? -1.062 9.377 13.879 1.00 82.00 95 GLU A O 1
ATOM 739 N N . ARG A 1 96 ? -0.999 9.568 11.632 1.00 76.25 96 ARG A N 1
ATOM 740 C CA . ARG A 1 96 ? -1.731 10.836 11.574 1.00 76.25 96 ARG A CA 1
ATOM 741 C C . ARG A 1 96 ? -3.160 10.575 12.037 1.00 76.25 96 ARG A C 1
ATOM 743 O O . ARG A 1 96 ? -4.047 10.217 11.267 1.00 76.25 96 ARG A O 1
ATOM 750 N N . SER A 1 97 ? -3.376 10.766 13.337 1.00 54.22 97 SER A N 1
ATOM 751 C CA . SER A 1 97 ? -4.701 10.753 13.947 1.00 54.22 97 SER A CA 1
ATOM 752 C C . SER A 1 97 ? -5.650 11.606 13.096 1.00 54.22 97 SER A C 1
ATOM 754 O O . SER A 1 97 ? -5.225 12.668 12.630 1.00 54.22 97 SER A O 1
ATOM 756 N N . PRO A 1 98 ? -6.918 11.198 12.886 1.00 53.25 98 PRO A N 1
ATOM 757 C CA . PRO A 1 98 ? -7.922 11.996 12.184 1.00 53.25 98 PRO A CA 1
ATOM 758 C C . PRO A 1 98 ? -8.294 13.228 13.026 1.00 53.25 98 PRO A C 1
ATOM 760 O O . PRO A 1 98 ? -9.374 13.332 13.600 1.00 53.25 98 PRO A O 1
ATOM 763 N N . GLY A 1 99 ? -7.357 14.162 13.142 1.00 45.38 99 GLY A N 1
ATOM 764 C CA . GLY A 1 99 ? -7.445 15.387 13.905 1.00 45.38 99 GLY A CA 1
ATOM 765 C C . GLY A 1 99 ? -7.648 16.569 12.970 1.00 45.38 99 GLY A C 1
ATOM 766 O O . GLY A 1 99 ? -6.722 17.029 12.315 1.00 45.38 99 GLY A O 1
ATOM 767 N N . HIS A 1 100 ? -8.869 17.102 12.986 1.00 44.03 100 HIS A N 1
ATOM 768 C CA . HIS A 1 100 ? -9.102 18.546 12.912 1.00 44.03 100 HIS A CA 1
ATOM 769 C C . HIS A 1 100 ? -8.843 19.310 11.596 1.00 44.03 100 HIS A C 1
ATOM 771 O O . HIS A 1 100 ? -8.538 20.499 11.626 1.00 44.03 100 HIS A O 1
ATOM 777 N N . SER A 1 101 ? -9.072 18.709 10.426 1.00 47.66 101 SER A N 1
ATOM 778 C CA . SER A 1 101 ? -9.101 19.481 9.166 1.00 47.66 101 SER A CA 1
ATOM 779 C C . SER A 1 101 ? -10.116 18.986 8.133 1.00 47.66 101 SER A C 1
ATOM 781 O O . SER A 1 101 ? -9.899 19.077 6.928 1.00 47.66 101 SER A O 1
ATOM 783 N N . LYS A 1 102 ? -11.296 18.535 8.578 1.00 46.25 102 LYS A N 1
ATOM 784 C CA . LYS A 1 102 ? -12.475 18.661 7.708 1.00 46.25 102 LYS A CA 1
ATOM 785 C C . LYS A 1 102 ? -12.954 20.111 7.812 1.00 46.25 102 LYS A C 1
ATOM 787 O O . LYS A 1 102 ? -13.410 20.486 8.892 1.00 46.25 102 LYS A O 1
ATOM 792 N N . PRO A 1 103 ? -12.877 20.939 6.756 1.00 48.00 103 PRO A N 1
ATOM 793 C CA . PRO A 1 103 ? -13.617 22.189 6.768 1.00 48.00 103 PRO A CA 1
ATOM 794 C C . PRO A 1 103 ? -15.098 21.842 6.941 1.00 48.00 103 PRO A C 1
ATOM 796 O O . PRO A 1 103 ? -15.646 21.022 6.199 1.00 48.00 103 PRO A O 1
ATOM 799 N N . ASN A 1 104 ? -15.737 22.423 7.956 1.00 51.41 104 ASN A N 1
ATOM 800 C CA . ASN A 1 104 ? -17.183 22.334 8.114 1.00 51.41 104 ASN A CA 1
ATOM 801 C C . ASN A 1 104 ? -17.807 22.890 6.825 1.00 51.41 104 ASN A C 1
ATOM 803 O O . ASN A 1 104 ? -17.565 24.048 6.481 1.00 51.41 104 ASN A O 1
ATOM 807 N N . ARG A 1 105 ? -18.578 22.083 6.083 1.00 52.56 105 ARG A N 1
ATOM 808 C CA . ARG A 1 105 ? -19.384 22.615 4.976 1.00 52.56 105 ARG A CA 1
ATOM 809 C C . ARG A 1 105 ? -20.396 23.573 5.591 1.00 52.56 105 ARG A C 1
ATOM 811 O O . ARG A 1 105 ? -21.362 23.124 6.198 1.00 52.56 105 ARG A O 1
ATOM 818 N N . ILE A 1 106 ? -20.171 24.876 5.444 1.00 57.00 106 ILE A N 1
ATOM 819 C CA . ILE A 1 106 ? -21.196 25.882 5.716 1.00 57.00 106 ILE A CA 1
ATOM 820 C C . ILE A 1 106 ? -22.320 25.615 4.706 1.00 57.00 106 ILE A C 1
ATOM 822 O O . ILE A 1 106 ? -22.053 25.661 3.501 1.00 57.00 106 ILE A O 1
ATOM 826 N N . PRO A 1 107 ? -23.553 25.301 5.136 1.00 59.16 107 PRO A N 1
ATOM 827 C CA . PRO A 1 107 ? -24.673 25.222 4.213 1.00 59.16 107 PRO A CA 1
ATOM 828 C C . PRO A 1 107 ? -24.892 26.622 3.631 1.00 59.16 107 PRO A C 1
ATOM 830 O O . PRO A 1 107 ? -25.275 27.537 4.361 1.00 59.16 107 PRO A O 1
ATOM 833 N N . SER A 1 108 ? -24.620 26.822 2.338 1.00 69.56 108 SER A N 1
ATOM 834 C CA . SER A 1 108 ? -25.046 28.052 1.677 1.00 69.56 108 SER A CA 1
ATOM 835 C C . SER A 1 108 ? -26.533 27.913 1.363 1.00 69.56 108 SER A C 1
ATOM 837 O O . SER A 1 108 ? -26.953 27.137 0.507 1.00 69.56 108 SER A O 1
ATOM 839 N N . TYR A 1 109 ? -27.360 28.627 2.119 1.00 74.31 109 TYR A N 1
ATOM 840 C CA . TYR A 1 109 ? -28.756 28.808 1.753 1.00 74.31 109 TYR A CA 1
ATOM 841 C C . TYR A 1 109 ? -28.843 30.022 0.823 1.00 74.31 109 TYR A C 1
ATOM 843 O O . TYR A 1 109 ? -28.323 31.083 1.180 1.00 74.31 109 TYR A O 1
ATOM 851 N N . PRO A 1 110 ? -29.467 29.905 -0.363 1.00 73.81 110 PRO A N 1
ATOM 852 C CA . PRO A 1 110 ? -29.742 31.074 -1.186 1.00 73.81 110 PRO A CA 1
ATOM 853 C C . PRO A 1 110 ? -30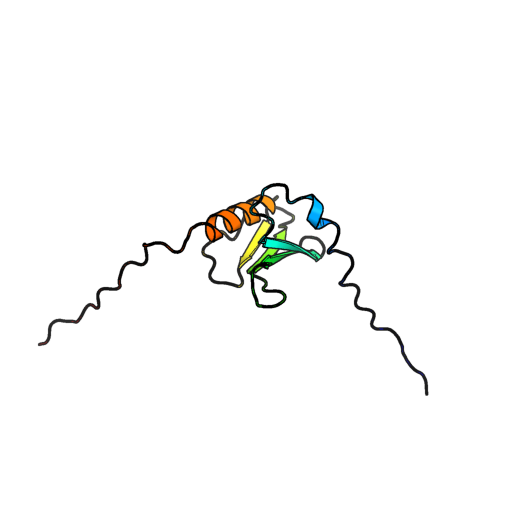.671 32.037 -0.422 1.00 73.81 110 PRO A C 1
ATOM 855 O O . PRO A 1 110 ? -31.538 31.576 0.331 1.00 73.81 110 PRO A O 1
ATOM 858 N N . PRO A 1 111 ? -30.514 33.366 -0.580 1.00 69.81 111 PRO A N 1
ATOM 859 C CA . PRO A 1 111 ? -31.399 34.329 0.064 1.00 69.81 111 PRO A CA 1
ATOM 860 C C . PRO A 1 111 ? -32.833 34.105 -0.424 1.00 69.81 111 PRO A C 1
ATOM 862 O O . PRO A 1 111 ? -33.081 34.007 -1.628 1.00 69.81 111 PRO A O 1
ATOM 865 N N . ARG A 1 112 ? -33.774 33.995 0.519 1.00 72.88 112 ARG A N 1
ATOM 866 C CA . ARG A 1 112 ? -35.201 33.862 0.205 1.00 72.88 112 ARG A CA 1
ATOM 867 C C . ARG A 1 112 ? -35.659 35.133 -0.521 1.00 72.88 112 ARG A C 1
ATOM 869 O O . ARG A 1 112 ? -35.474 36.224 0.015 1.00 72.88 112 ARG A O 1
ATOM 876 N N . ARG A 1 113 ? -36.203 34.978 -1.729 1.00 67.88 113 ARG A N 1
ATOM 877 C CA . ARG A 1 113 ? -37.028 35.998 -2.388 1.00 67.88 113 ARG A CA 1
ATOM 878 C C . ARG A 1 113 ? -38.485 35.779 -2.023 1.00 67.88 113 ARG A C 1
ATOM 880 O O . ARG A 1 113 ? -38.851 34.596 -1.845 1.00 67.88 113 ARG A O 1
#

Sequence (113 aa):
MSTMAGGGTIYDTVQSENAARSRNGGADRFALRRVDDGHWSIVDRKSQVANDVLAYISEVADEDSVTVSWCSRVPLRTRYATLDDVLTDLVEWSERSPGHSKPNRIPSYPPRR

Solvent-accessible surface area (backbone atoms only — not comparable to full-atom values): 7411 Å² total; per-residue (Å²): 143,81,87,86,81,78,90,75,78,85,81,71,76,76,68,72,70,64,67,78,76,58,87,54,97,62,50,76,40,50,44,78,42,77,76,57,95,56,29,35,33,35,29,42,68,79,50,92,49,86,82,39,59,44,29,39,36,38,56,40,91,90,64,75,25,29,37,44,48,64,71,51,100,63,96,65,81,45,67,38,68,42,74,65,56,52,51,50,55,50,42,54,56,67,66,52,65,96,71,91,75,78,78,78,80,74,81,84,71,79,83,86,127

Secondary structure (DSSP, 8-state):
-----------SGGGSSGGGG--STTTTTEEEEE-SSSEEEEEETT-SSTT-EEEEEEEETTTTEEEEEESS-----SEESSHHHHHHHHHHHHHS---S--------PPPP-

Mean predicted aligned error: 14.43 Å

Foldseek 3Di:
DDDDDDPPDPQPDQPPPQVPPPPDVLQVQWGWAAPDVQKIWIAGPPDPDPRHTQWIWGHDPPPCKIAIGGPDPDPDDGIGNDPVVVSVVVSVSVVPDPDDPPDDPDPDDDDDD

Nearest PDB structures (foldseek):
  7myj-assembly2_C  TM=3.719E-01  e=1.656E+00  Homo sapiens
  1mt6-assembly1_A  TM=4.612E-01  e=4.154E+00  Homo sapiens
  8aim-assembly2_G  TM=3.829E-01  e=1.872E+00  Bacillus phage vB_BpuM-BpSp
  7myj-assembly1_A  TM=3.676E-01  e=2.116E+00  Homo sapiens
  1ul7-assembly1_A  TM=4.037E-01  e=9.802E+00  Mus musculus

Radius of gyration: 20.44 Å; Cα contacts (8 Å, |Δi|>4): 121; chains: 1; bounding box: 50×82×32 Å

Organism: NCBI:txid1526413